Protein AF-A0A2M7E0E4-F1 (afdb_monomer_lite)

Sequence (129 aa):
MVNKPSEIDAATIELGIPPFLLNLNLAVATDLSFLNIGLNKAVYVPRQVTDREGGRKSQYNLCKGETTQAGVYLAESGMMLRFVTRVTGDTKNAKTGDIFMEQYRTRDGRLIFEGTGVLKITDETSMTI

Structure (mmCIF, N/CA/C/O backbone):
data_AF-A0A2M7E0E4-F1
#
_entry.id   AF-A0A2M7E0E4-F1
#
loop_
_atom_site.group_PDB
_atom_site.id
_atom_site.type_symbol
_atom_site.label_atom_id
_atom_site.label_alt_id
_atom_site.label_comp_id
_atom_site.label_asym_id
_atom_site.label_entity_id
_atom_site.label_seq_id
_atom_site.pdbx_PDB_ins_code
_atom_site.Cartn_x
_atom_site.Cartn_y
_atom_site.Cartn_z
_atom_site.occupancy
_atom_site.B_iso_or_equiv
_atom_site.auth_seq_id
_atom_site.auth_comp_id
_atom_site.auth_asym_id
_atom_site.auth_atom_id
_atom_site.pdbx_PDB_model_num
ATOM 1 N N . MET A 1 1 ? 16.917 7.366 -21.866 1.00 69.50 1 MET A N 1
ATOM 2 C CA . MET A 1 1 ? 17.528 6.042 -22.126 1.00 69.50 1 MET A CA 1
ATOM 3 C C . MET A 1 1 ? 18.340 5.692 -20.891 1.00 69.50 1 MET A C 1
ATOM 5 O O . MET A 1 1 ? 19.111 6.540 -20.470 1.00 69.50 1 MET A O 1
ATOM 9 N N . VAL A 1 2 ? 18.093 4.536 -20.270 1.00 83.19 2 VAL A N 1
ATOM 10 C CA . VAL A 1 2 ? 18.803 4.088 -19.057 1.00 83.19 2 VAL A CA 1
ATOM 11 C C . VAL A 1 2 ? 20.125 3.458 -19.485 1.00 83.19 2 VAL A C 1
ATOM 13 O O . VAL A 1 2 ? 20.111 2.457 -20.196 1.00 83.19 2 VAL A O 1
ATOM 16 N N . ASN A 1 3 ? 21.248 4.037 -19.068 1.00 91.88 3 ASN A N 1
ATOM 17 C CA . ASN A 1 3 ? 22.591 3.587 -19.446 1.00 91.88 3 ASN A CA 1
ATOM 18 C C . ASN A 1 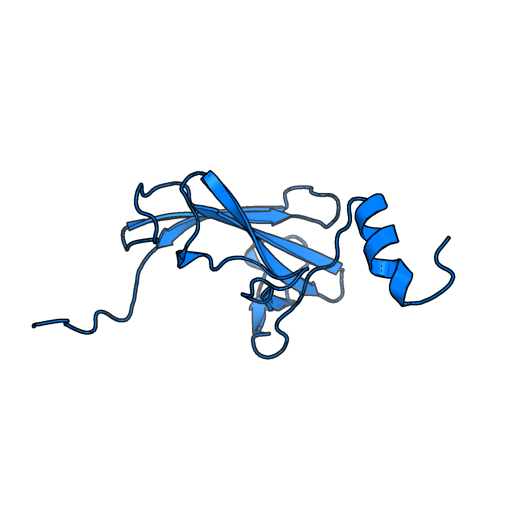3 ? 23.338 2.911 -18.286 1.00 91.88 3 ASN A C 1
ATOM 20 O O . ASN A 1 3 ? 24.338 2.231 -18.508 1.00 91.88 3 ASN A O 1
ATOM 24 N N . LYS A 1 4 ? 22.858 3.071 -17.046 1.00 93.62 4 LYS A N 1
ATOM 25 C CA . LYS A 1 4 ? 23.371 2.379 -15.852 1.00 93.62 4 LYS A CA 1
ATOM 26 C C . LYS A 1 4 ? 22.246 2.069 -14.853 1.00 93.62 4 LYS A C 1
ATOM 28 O O . LYS A 1 4 ? 21.262 2.805 -14.811 1.00 93.62 4 LYS A O 1
ATOM 33 N N . PRO A 1 5 ? 22.387 1.036 -13.997 1.00 89.56 5 PRO A N 1
ATOM 34 C CA . PRO A 1 5 ? 21.330 0.629 -13.063 1.00 89.56 5 PRO A CA 1
ATOM 35 C C . PRO A 1 5 ? 20.822 1.737 -12.130 1.00 89.56 5 PRO A C 1
ATOM 37 O O . PRO A 1 5 ? 19.637 1.779 -11.824 1.00 89.56 5 PRO A O 1
ATOM 40 N N . SER A 1 6 ? 21.685 2.672 -11.721 1.00 89.94 6 SER A N 1
ATOM 41 C CA . SER A 1 6 ? 21.308 3.781 -10.831 1.00 89.94 6 SER A CA 1
ATOM 42 C C . SER A 1 6 ? 20.314 4.777 -11.446 1.00 89.94 6 SER A C 1
ATOM 44 O O . SER A 1 6 ? 19.804 5.634 -10.740 1.00 89.94 6 SER A O 1
ATOM 46 N N . GLU A 1 7 ? 20.087 4.725 -12.760 1.00 93.06 7 GLU A N 1
ATOM 47 C CA . GLU A 1 7 ? 19.163 5.619 -13.476 1.00 93.06 7 GLU A CA 1
ATOM 48 C C . GLU A 1 7 ? 17.749 5.038 -13.600 1.00 93.06 7 GLU A C 1
ATOM 50 O O . GLU A 1 7 ? 16.844 5.735 -14.056 1.00 93.06 7 GLU A O 1
ATOM 55 N N . ILE A 1 8 ? 17.545 3.771 -13.215 1.00 90.31 8 ILE A N 1
ATOM 56 C CA . ILE A 1 8 ? 16.255 3.085 -13.359 1.00 90.31 8 ILE A CA 1
ATOM 57 C C . ILE A 1 8 ? 15.171 3.812 -12.561 1.00 90.31 8 ILE A C 1
ATOM 59 O O . ILE A 1 8 ? 14.115 4.116 -13.112 1.00 90.31 8 ILE A O 1
ATOM 63 N N . ASP A 1 9 ? 15.440 4.148 -11.302 1.00 90.88 9 ASP A N 1
ATOM 64 C CA . ASP A 1 9 ? 14.456 4.789 -10.428 1.00 90.88 9 ASP A CA 1
ATOM 65 C C . ASP A 1 9 ? 14.007 6.139 -11.000 1.00 90.88 9 ASP A C 1
ATOM 67 O O . ASP A 1 9 ? 12.810 6.362 -11.178 1.00 90.88 9 ASP A O 1
ATOM 71 N N . ALA A 1 10 ? 14.954 6.984 -11.420 1.00 90.38 10 ALA A N 1
ATOM 72 C CA . ALA A 1 10 ? 14.655 8.263 -12.063 1.00 90.38 10 ALA A CA 1
ATOM 73 C C . ALA A 1 10 ? 13.815 8.085 -13.341 1.00 90.38 10 ALA A C 1
ATOM 75 O O . ALA A 1 10 ? 12.782 8.735 -13.496 1.00 90.38 10 ALA A O 1
ATOM 76 N N . ALA A 1 11 ? 14.195 7.150 -14.217 1.00 91.75 11 ALA A N 1
ATOM 77 C CA . ALA A 1 11 ? 13.454 6.884 -15.447 1.00 91.75 11 ALA A CA 1
ATOM 78 C C . ALA A 1 11 ? 12.031 6.370 -15.174 1.00 91.75 11 ALA A C 1
ATOM 80 O O . ALA A 1 11 ? 11.084 6.733 -15.867 1.00 91.75 11 ALA A O 1
ATOM 81 N N . THR A 1 12 ? 11.851 5.526 -14.160 1.00 89.38 12 THR A N 1
ATOM 82 C CA . THR A 1 12 ? 10.524 5.007 -13.803 1.00 89.38 12 THR A CA 1
ATOM 83 C C . THR A 1 12 ? 9.635 6.077 -13.163 1.00 89.38 12 THR A C 1
ATOM 85 O O . THR A 1 12 ? 8.439 6.114 -13.450 1.00 89.38 12 THR A O 1
ATOM 88 N N . ILE A 1 13 ? 10.210 7.007 -12.391 1.00 88.88 13 ILE A N 1
ATOM 89 C CA . ILE A 1 13 ? 9.511 8.193 -11.876 1.00 88.88 13 ILE A CA 1
ATOM 90 C C . ILE A 1 13 ? 9.039 9.091 -13.028 1.00 88.88 13 ILE A C 1
ATOM 92 O O . ILE A 1 13 ? 7.870 9.474 -13.043 1.00 88.88 13 ILE A O 1
ATOM 96 N N . GLU A 1 14 ? 9.897 9.380 -14.013 1.00 90.12 14 GLU A N 1
ATOM 97 C CA . GLU A 1 14 ? 9.535 10.171 -15.205 1.00 90.12 14 GLU A CA 1
ATOM 98 C C . GLU A 1 14 ? 8.383 9.539 -16.002 1.00 90.12 14 GLU A C 1
ATOM 100 O O . GLU A 1 14 ? 7.538 10.242 -16.552 1.00 90.12 14 GLU A O 1
ATOM 105 N N . LEU A 1 15 ? 8.312 8.206 -16.020 1.00 87.81 15 LEU A N 1
ATOM 106 C CA . LEU A 1 15 ? 7.234 7.448 -16.658 1.00 87.81 15 LEU A CA 1
ATOM 107 C C . LEU A 1 15 ? 5.956 7.351 -15.805 1.00 87.81 15 LEU A C 1
ATOM 109 O O . LEU A 1 15 ? 4.992 6.715 -16.228 1.00 87.81 15 LEU A O 1
ATOM 113 N N . GLY A 1 16 ? 5.931 7.944 -14.608 1.00 84.62 16 GLY A N 1
ATOM 114 C CA . GLY A 1 16 ? 4.792 7.873 -13.689 1.00 84.62 16 GLY A CA 1
ATOM 115 C C . GLY A 1 16 ? 4.630 6.513 -12.999 1.00 84.62 16 GLY A C 1
ATOM 116 O O . GLY A 1 16 ? 3.549 6.202 -12.500 1.00 84.62 16 GLY A O 1
ATOM 117 N N . ILE A 1 17 ? 5.687 5.696 -12.960 1.00 85.06 17 ILE A N 1
ATOM 118 C CA . ILE A 1 17 ? 5.712 4.355 -12.358 1.00 85.06 17 ILE A CA 1
ATOM 119 C C . ILE A 1 17 ? 6.794 4.317 -11.264 1.00 85.06 17 ILE A C 1
ATOM 121 O O . ILE A 1 17 ? 7.765 3.577 -11.391 1.00 85.06 17 ILE A O 1
ATOM 125 N N . PRO A 1 18 ? 6.682 5.125 -10.196 1.00 87.69 18 PRO A N 1
ATOM 126 C CA . PRO A 1 18 ? 7.743 5.230 -9.202 1.00 87.69 18 PRO A CA 1
ATOM 127 C C . PRO A 1 18 ? 8.037 3.872 -8.536 1.00 87.69 18 PRO A C 1
ATOM 129 O O . PRO A 1 18 ? 7.111 3.080 -8.319 1.00 87.69 18 PRO A O 1
ATOM 132 N N . PRO A 1 19 ? 9.300 3.594 -8.176 1.00 90.50 19 PRO A N 1
ATOM 133 C CA . PRO A 1 19 ? 9.673 2.358 -7.502 1.00 90.50 19 PRO A CA 1
ATOM 134 C C . PRO A 1 19 ? 9.119 2.321 -6.069 1.00 90.50 19 PRO A C 1
ATOM 136 O O . PRO A 1 19 ? 8.931 3.348 -5.410 1.00 90.50 19 PRO A O 1
ATOM 139 N N . PHE A 1 20 ? 8.885 1.111 -5.554 1.00 91.75 20 PHE A N 1
ATOM 140 C CA . PHE A 1 20 ? 8.421 0.890 -4.183 1.00 91.75 20 PHE A CA 1
ATOM 141 C C . PHE A 1 20 ? 9.279 -0.161 -3.475 1.00 91.75 20 PHE A C 1
ATOM 143 O O . PHE A 1 20 ? 9.626 -1.188 -4.055 1.00 91.75 20 PHE A O 1
ATOM 150 N N . LEU A 1 21 ? 9.557 0.059 -2.189 1.00 95.56 21 LEU A N 1
ATOM 151 C CA . LEU A 1 21 ? 10.234 -0.907 -1.329 1.00 95.56 21 LEU A CA 1
ATOM 152 C C . LEU A 1 21 ? 9.231 -1.934 -0.809 1.00 95.56 21 LEU A C 1
ATOM 154 O O . LEU A 1 21 ? 8.291 -1.586 -0.096 1.00 95.56 21 LEU A O 1
ATOM 158 N N . LEU A 1 22 ? 9.446 -3.206 -1.128 1.00 96.88 22 LEU A N 1
ATOM 159 C CA . LEU A 1 22 ? 8.606 -4.316 -0.685 1.00 96.88 22 LEU A CA 1
ATOM 160 C C . LEU A 1 22 ? 9.246 -5.070 0.486 1.00 96.88 22 LEU A C 1
ATOM 162 O O . LEU A 1 22 ? 10.462 -5.238 0.541 1.00 96.88 22 LEU A O 1
ATOM 166 N N . ASN A 1 23 ? 8.420 -5.551 1.415 1.00 97.25 23 ASN A N 1
ATOM 167 C CA . ASN A 1 23 ? 8.844 -6.388 2.531 1.00 97.25 23 ASN A CA 1
ATOM 168 C C . ASN A 1 23 ? 8.535 -7.861 2.236 1.00 97.25 23 ASN A C 1
ATOM 170 O O . ASN A 1 23 ? 7.443 -8.353 2.520 1.00 97.25 23 ASN A O 1
ATOM 174 N N . LEU A 1 24 ? 9.518 -8.561 1.670 1.00 97.00 24 LEU A N 1
ATOM 175 C CA . LEU A 1 24 ? 9.392 -9.971 1.287 1.00 97.00 24 LEU A CA 1
ATOM 176 C C . LEU A 1 24 ? 9.282 -10.922 2.488 1.00 97.00 24 LEU A C 1
ATOM 178 O O . LEU A 1 24 ? 8.686 -11.985 2.359 1.00 97.00 24 LEU A O 1
ATOM 182 N N . ASN A 1 25 ? 9.784 -10.533 3.664 1.00 97.88 25 ASN A N 1
ATOM 183 C CA . ASN A 1 25 ? 9.678 -11.347 4.882 1.00 97.88 25 ASN A CA 1
ATOM 184 C C . ASN A 1 25 ? 8.245 -11.415 5.426 1.00 97.88 25 ASN A C 1
ATOM 186 O O . ASN A 1 25 ? 7.940 -12.268 6.252 1.00 97.88 25 ASN A O 1
ATOM 190 N N . LEU A 1 26 ? 7.375 -10.507 4.980 1.00 96.81 26 LEU A N 1
ATOM 191 C CA . LEU A 1 26 ? 5.955 -10.474 5.326 1.00 96.81 26 LEU A CA 1
ATOM 192 C C . LEU A 1 26 ? 5.068 -10.925 4.159 1.00 96.81 26 LEU A C 1
ATOM 194 O O . LEU A 1 26 ? 3.866 -10.656 4.162 1.00 96.81 26 LEU A O 1
ATOM 198 N N . ALA A 1 27 ? 5.655 -11.560 3.140 1.00 97.50 27 ALA A N 1
ATOM 199 C CA . ALA A 1 27 ? 4.898 -12.093 2.024 1.00 97.50 27 ALA A CA 1
ATOM 200 C C . ALA A 1 27 ? 3.997 -13.245 2.491 1.00 97.50 27 ALA A C 1
ATOM 202 O O . ALA A 1 27 ? 4.431 -14.128 3.231 1.00 97.50 27 ALA A O 1
ATOM 203 N N . VAL A 1 28 ? 2.742 -13.247 2.047 1.00 97.44 28 VAL A N 1
ATOM 204 C CA . VAL A 1 28 ? 1.750 -14.251 2.445 1.00 97.44 28 VAL A CA 1
ATOM 205 C C . VAL A 1 28 ? 0.955 -14.721 1.235 1.00 97.44 28 VAL A C 1
ATOM 207 O O . VAL A 1 28 ? 0.569 -13.923 0.379 1.00 97.44 28 VAL A O 1
ATOM 210 N N . ALA A 1 29 ? 0.706 -16.027 1.150 1.00 96.50 29 ALA A N 1
ATOM 211 C CA . ALA A 1 29 ? -0.210 -16.571 0.155 1.00 96.50 29 ALA A CA 1
ATOM 212 C C . ALA A 1 29 ? -1.625 -16.030 0.412 1.00 96.50 29 ALA A C 1
ATOM 214 O O . ALA A 1 29 ? -2.080 -15.965 1.552 1.00 96.50 29 ALA A O 1
ATOM 215 N N . THR A 1 30 ? -2.321 -15.610 -0.636 1.00 94.56 30 THR A N 1
ATOM 216 C CA . THR A 1 30 ? -3.676 -15.061 -0.553 1.00 94.56 30 THR A CA 1
ATOM 217 C C . THR A 1 30 ? -4.556 -15.695 -1.619 1.00 94.56 30 THR A C 1
ATOM 219 O O . THR A 1 30 ? -4.144 -15.831 -2.773 1.00 94.56 30 THR A O 1
ATOM 222 N N . ASP A 1 31 ? -5.772 -16.066 -1.221 1.00 92.06 31 ASP A N 1
ATOM 223 C CA . ASP A 1 31 ? -6.832 -16.447 -2.145 1.00 92.06 31 ASP A CA 1
ATOM 224 C C . ASP A 1 31 ? -7.629 -15.204 -2.553 1.00 92.06 31 ASP A C 1
ATOM 226 O O . ASP A 1 31 ? -8.175 -14.482 -1.719 1.00 92.06 31 ASP A O 1
ATOM 230 N N . LEU A 1 32 ? -7.657 -14.952 -3.853 1.00 90.69 32 LEU A N 1
ATOM 231 C CA . LEU A 1 32 ? -8.339 -13.835 -4.492 1.00 90.69 32 LEU A CA 1
ATOM 232 C C . LEU A 1 32 ? -9.493 -14.326 -5.384 1.00 90.69 32 LEU A C 1
ATOM 234 O O . LEU A 1 32 ? -10.035 -13.560 -6.180 1.00 90.69 32 LEU A O 1
ATOM 238 N N . SER A 1 33 ? -9.910 -15.589 -5.224 1.00 90.06 33 SER A N 1
ATOM 239 C CA . SER A 1 33 ? -11.053 -16.190 -5.923 1.00 90.06 33 SER A CA 1
ATOM 240 C C . SER A 1 33 ? -12.341 -15.367 -5.804 1.00 90.06 33 SER A C 1
ATOM 242 O O . SER A 1 33 ? -13.128 -15.321 -6.750 1.00 90.06 33 SER A O 1
ATOM 244 N N . PHE A 1 34 ? -12.519 -14.638 -4.697 1.00 89.75 34 PHE A N 1
ATOM 245 C CA . PHE A 1 34 ? -13.663 -13.749 -4.478 1.00 89.75 34 PHE A CA 1
ATOM 246 C C . PHE A 1 34 ? -13.786 -12.619 -5.513 1.00 89.75 34 PHE A C 1
ATOM 248 O O . PHE A 1 34 ? -14.874 -12.078 -5.692 1.00 89.75 34 PHE A O 1
ATOM 255 N N . LEU A 1 35 ? -12.697 -12.261 -6.202 1.00 87.69 35 LEU A N 1
ATOM 256 C CA . LEU A 1 35 ? -12.718 -11.243 -7.252 1.00 87.69 35 LEU A CA 1
ATOM 257 C C . LEU A 1 35 ? -13.334 -11.761 -8.558 1.00 87.69 35 LEU A C 1
ATOM 259 O O . LEU A 1 35 ? -13.770 -10.959 -9.374 1.00 87.69 35 LEU A O 1
ATOM 263 N N . ASN A 1 36 ? -13.368 -13.081 -8.776 1.00 84.81 36 ASN A N 1
ATOM 264 C CA . ASN A 1 36 ? -13.873 -13.712 -10.003 1.00 84.81 36 ASN A CA 1
ATOM 265 C C . ASN A 1 36 ? -13.249 -13.157 -11.311 1.00 84.81 36 ASN A C 1
ATOM 267 O O . ASN A 1 36 ? -13.911 -13.051 -12.341 1.00 84.81 36 ASN A O 1
ATOM 271 N N . ILE A 1 37 ? -11.959 -12.797 -11.273 1.00 79.94 37 ILE A N 1
ATOM 272 C CA . ILE A 1 37 ? -11.201 -12.222 -12.408 1.00 79.94 37 ILE A CA 1
ATOM 273 C C . ILE A 1 37 ? -10.067 -13.131 -12.918 1.00 79.94 37 ILE A C 1
ATOM 275 O O . ILE A 1 37 ? -9.158 -12.672 -13.605 1.00 79.94 37 ILE A O 1
ATOM 279 N N . GLY A 1 38 ? -10.065 -14.414 -12.544 1.00 74.31 38 GLY A N 1
ATOM 280 C CA . GLY A 1 38 ? -9.024 -15.373 -12.949 1.00 74.31 38 GLY A CA 1
ATOM 281 C C . GLY A 1 38 ? -7.684 -15.233 -12.209 1.00 74.31 38 GLY A C 1
ATOM 282 O O . GLY A 1 38 ? -6.728 -15.939 -12.521 1.00 74.31 38 GLY A O 1
ATOM 283 N N . LEU A 1 39 ? -7.609 -14.358 -11.204 1.00 75.88 39 LEU A N 1
ATOM 284 C CA . LEU A 1 39 ? -6.486 -14.221 -10.275 1.00 75.88 39 LEU A CA 1
ATOM 285 C C . LEU A 1 39 ? -6.841 -14.933 -8.969 1.00 75.88 39 LEU A C 1
ATOM 287 O O . LEU A 1 39 ? -7.169 -14.275 -7.998 1.00 75.88 39 LEU A O 1
ATOM 291 N N . ASN A 1 40 ? -6.841 -16.267 -8.945 1.00 84.62 40 ASN A N 1
ATOM 292 C CA . ASN A 1 40 ? -7.306 -17.002 -7.759 1.00 84.62 40 ASN A CA 1
ATOM 293 C C . ASN A 1 40 ? -6.209 -17.142 -6.698 1.00 84.62 40 ASN A C 1
ATOM 295 O O . ASN A 1 40 ? -6.449 -16.926 -5.520 1.00 84.62 40 ASN A O 1
ATOM 299 N N . LYS A 1 41 ? -4.985 -17.488 -7.105 1.00 91.31 41 LYS A N 1
ATOM 300 C CA . LYS A 1 41 ? -3.855 -17.676 -6.190 1.00 91.31 41 LYS A CA 1
ATOM 301 C C . LYS A 1 41 ? -2.855 -16.553 -6.389 1.00 91.31 41 LYS A C 1
ATOM 303 O O . LYS A 1 41 ? -2.321 -16.398 -7.486 1.00 91.31 41 LYS A O 1
ATOM 308 N N . ALA A 1 42 ? -2.597 -15.797 -5.332 1.00 94.44 42 ALA A N 1
ATOM 309 C CA . ALA A 1 42 ? -1.623 -14.721 -5.343 1.00 94.44 42 ALA A CA 1
ATOM 310 C C . ALA A 1 42 ? -0.725 -14.770 -4.105 1.00 94.44 42 ALA A C 1
ATOM 312 O O . ALA A 1 42 ? -1.021 -15.428 -3.109 1.00 94.44 42 ALA A O 1
ATOM 313 N N . VAL A 1 43 ? 0.372 -14.031 -4.164 1.00 96.81 43 VAL A N 1
ATOM 314 C CA . VAL A 1 43 ? 1.207 -13.692 -3.018 1.00 96.81 43 VAL A CA 1
ATOM 315 C C . VAL A 1 43 ? 1.027 -12.208 -2.751 1.00 96.81 43 VAL A C 1
ATOM 317 O O . VAL A 1 43 ? 1.337 -11.375 -3.604 1.00 96.81 43 VAL A O 1
ATOM 320 N N . TYR A 1 44 ? 0.518 -11.868 -1.572 1.00 97.44 44 TYR A N 1
ATOM 321 C CA . TYR A 1 44 ? 0.532 -10.497 -1.093 1.00 97.44 44 TYR A CA 1
ATOM 322 C C . TYR A 1 44 ? 1.911 -10.167 -0.536 1.00 97.44 44 TYR A C 1
ATOM 324 O O . TYR A 1 44 ? 2.415 -10.876 0.332 1.00 97.44 44 TYR A O 1
ATOM 332 N N . VAL A 1 45 ? 2.502 -9.072 -1.003 1.00 98.19 45 VAL A N 1
ATOM 333 C CA . VAL A 1 45 ? 3.764 -8.533 -0.500 1.00 98.19 45 VAL A CA 1
ATOM 334 C C . VAL A 1 45 ? 3.524 -7.105 -0.005 1.00 98.19 45 VAL A C 1
ATOM 336 O O . VAL A 1 45 ? 3.251 -6.209 -0.813 1.00 98.19 45 VAL A O 1
ATOM 339 N N . PRO A 1 46 ? 3.618 -6.845 1.309 1.00 97.94 46 PRO A N 1
ATOM 340 C CA . PRO A 1 46 ? 3.447 -5.501 1.845 1.00 97.94 46 PRO A CA 1
ATOM 341 C C . PRO A 1 46 ? 4.527 -4.543 1.340 1.00 97.94 46 PRO A C 1
ATOM 343 O O . PRO A 1 46 ? 5.700 -4.899 1.248 1.00 97.94 46 PRO A O 1
ATOM 346 N N . ARG A 1 47 ? 4.162 -3.279 1.114 1.00 97.44 47 ARG A N 1
ATOM 347 C CA . ARG A 1 47 ? 5.146 -2.200 0.986 1.00 97.44 47 ARG A CA 1
ATOM 348 C C . ARG A 1 47 ? 5.758 -1.919 2.359 1.00 97.44 47 ARG A C 1
ATOM 350 O O . ARG A 1 47 ? 5.035 -1.867 3.362 1.00 97.44 47 ARG A O 1
ATOM 357 N N . GLN A 1 48 ? 7.074 -1.747 2.395 1.00 97.88 48 GLN A N 1
ATOM 358 C CA . GLN A 1 48 ? 7.870 -1.524 3.595 1.00 97.88 48 GLN A CA 1
ATOM 359 C C . GLN A 1 48 ? 7.420 -0.251 4.318 1.00 97.88 48 GLN A C 1
ATOM 361 O O . GLN A 1 48 ? 7.360 0.825 3.724 1.00 97.88 48 GLN A O 1
ATOM 366 N N . VAL A 1 49 ? 7.157 -0.365 5.623 1.00 97.31 49 VAL A N 1
ATOM 367 C CA . VAL A 1 49 ? 6.957 0.805 6.485 1.00 97.31 49 VAL A CA 1
ATOM 368 C C . VAL A 1 49 ? 8.324 1.369 6.845 1.00 97.31 49 VAL A C 1
ATOM 370 O O . VAL A 1 49 ? 9.114 0.702 7.514 1.00 97.31 49 VAL A O 1
ATOM 373 N N . THR A 1 50 ? 8.631 2.555 6.334 1.00 96.12 50 THR A N 1
ATOM 374 C CA . THR A 1 50 ? 9.902 3.257 6.540 1.00 96.12 50 THR A CA 1
ATOM 375 C C . THR A 1 50 ? 9.810 4.660 5.946 1.00 96.12 50 THR A C 1
ATOM 377 O O . THR A 1 50 ? 9.037 4.877 5.013 1.00 96.12 50 THR A O 1
ATOM 380 N N . ASP A 1 51 ? 10.643 5.571 6.444 1.00 92.69 51 ASP A N 1
ATOM 381 C CA . ASP A 1 51 ? 10.817 6.918 5.889 1.00 92.69 51 ASP A CA 1
ATOM 382 C C . ASP A 1 51 ? 11.843 6.961 4.738 1.00 92.69 51 ASP A C 1
ATOM 384 O O . ASP A 1 51 ? 12.105 8.020 4.174 1.00 92.69 51 ASP A O 1
ATOM 388 N N . ARG A 1 52 ? 12.446 5.816 4.373 1.00 92.44 52 ARG A N 1
ATOM 389 C CA . ARG A 1 52 ? 13.307 5.711 3.183 1.00 92.44 52 ARG A CA 1
ATOM 390 C C . ARG A 1 52 ? 12.496 5.896 1.900 1.00 92.44 52 ARG A C 1
ATOM 392 O O . ARG A 1 52 ? 11.320 5.534 1.840 1.00 92.44 52 ARG A O 1
ATOM 399 N N . GLU A 1 53 ? 13.160 6.385 0.856 1.00 88.88 53 GLU A N 1
ATOM 400 C CA . GLU A 1 53 ? 12.585 6.502 -0.485 1.00 88.88 53 GLU A CA 1
ATOM 401 C C . GLU A 1 53 ? 12.005 5.162 -0.969 1.00 88.88 53 GLU A C 1
ATOM 403 O O . GLU A 1 53 ? 12.541 4.092 -0.683 1.00 88.88 53 GLU A O 1
ATOM 408 N N . GLY A 1 54 ? 10.840 5.209 -1.620 1.00 90.06 54 GLY A N 1
ATOM 409 C CA . GLY A 1 54 ? 10.079 4.017 -2.004 1.00 90.06 54 GLY A CA 1
ATOM 410 C C . GLY A 1 54 ? 9.353 3.314 -0.843 1.00 90.06 54 GLY A C 1
ATOM 411 O O . GLY A 1 54 ? 8.497 2.464 -1.092 1.00 90.06 54 GLY A O 1
ATOM 412 N N . GLY A 1 55 ? 9.599 3.677 0.418 1.00 94.88 55 GLY A N 1
ATOM 413 C CA . GLY A 1 55 ? 8.849 3.215 1.592 1.00 94.88 55 GLY A CA 1
ATOM 414 C C . GLY A 1 55 ? 7.462 3.842 1.724 1.00 94.88 55 GLY A C 1
ATOM 415 O O . GLY A 1 55 ? 7.050 4.647 0.890 1.00 94.88 55 GLY A O 1
ATOM 416 N N . ARG A 1 56 ? 6.711 3.463 2.762 1.00 95.06 56 ARG A N 1
ATOM 417 C CA . ARG A 1 56 ? 5.415 4.075 3.093 1.00 95.06 56 ARG A CA 1
ATOM 418 C C . ARG A 1 56 ? 5.258 4.383 4.576 1.00 95.06 56 ARG A C 1
ATOM 420 O O . ARG A 1 56 ? 5.857 3.743 5.439 1.00 95.06 56 ARG A O 1
ATOM 427 N N . LYS A 1 57 ? 4.308 5.270 4.863 1.00 93.44 57 LYS A N 1
ATOM 428 C CA . LYS A 1 57 ? 3.769 5.506 6.202 1.00 93.44 57 LYS A CA 1
ATOM 429 C C . LYS A 1 57 ? 3.008 4.275 6.720 1.00 93.44 57 LYS A C 1
ATOM 431 O O . LYS A 1 57 ? 2.432 3.488 5.956 1.00 93.44 57 LYS A O 1
ATOM 436 N N . SER A 1 58 ? 2.986 4.103 8.041 1.00 94.50 58 SER A N 1
ATOM 437 C CA . SER A 1 58 ? 2.112 3.118 8.687 1.00 94.50 58 SER A CA 1
ATOM 438 C C . SER A 1 58 ? 0.638 3.472 8.461 1.00 94.50 58 SER A C 1
ATOM 440 O O . SER A 1 58 ? 0.269 4.639 8.581 1.00 94.50 58 SER A O 1
ATOM 442 N N . GLN A 1 59 ? -0.210 2.468 8.205 1.00 93.81 59 GLN A N 1
ATOM 443 C CA . GLN A 1 59 ? -1.664 2.661 8.079 1.00 93.81 59 GLN A CA 1
ATOM 444 C C . GLN A 1 59 ? -2.274 3.221 9.374 1.00 93.81 59 GLN A C 1
ATOM 446 O O . GLN A 1 59 ? -3.185 4.040 9.321 1.00 93.81 59 GLN A O 1
ATOM 451 N N . TYR A 1 60 ? -1.699 2.857 10.528 1.00 92.62 60 TYR A N 1
ATOM 452 C CA . TYR A 1 60 ? -2.076 3.381 11.844 1.00 92.62 60 TYR A CA 1
ATOM 453 C C . TYR A 1 60 ? -1.890 4.900 11.966 1.00 92.62 60 TYR A C 1
ATOM 455 O O . TYR A 1 60 ? -2.571 5.532 12.760 1.00 92.62 60 TYR A O 1
ATOM 463 N N . ASN A 1 61 ? -1.003 5.501 11.171 1.00 95.12 61 ASN A N 1
ATOM 464 C CA . ASN A 1 61 ? -0.695 6.929 11.249 1.00 95.12 61 ASN A CA 1
ATOM 465 C C . ASN A 1 61 ? -1.358 7.742 10.126 1.00 95.12 61 ASN A C 1
ATOM 467 O O . ASN A 1 61 ? -1.051 8.927 9.988 1.00 95.12 61 ASN A O 1
ATOM 471 N N . LEU A 1 62 ? -2.192 7.128 9.278 1.00 94.62 62 LEU A N 1
ATOM 472 C CA . LEU A 1 62 ? -2.857 7.846 8.188 1.00 94.62 62 LEU A CA 1
ATOM 473 C C . LEU A 1 62 ? -3.806 8.905 8.747 1.00 94.62 62 LEU A C 1
ATOM 475 O O . LEU A 1 62 ? -4.592 8.630 9.654 1.00 94.62 62 LEU A O 1
ATOM 479 N N . CYS A 1 63 ? -3.756 10.107 8.185 1.00 95.00 63 CYS A N 1
ATOM 480 C CA . CYS A 1 63 ? -4.756 11.137 8.423 1.00 95.00 63 CYS A CA 1
ATOM 481 C C . CYS A 1 63 ? -6.066 10.777 7.705 1.00 95.00 63 CYS A C 1
ATOM 483 O O . CYS A 1 63 ? -6.071 10.023 6.731 1.00 95.00 63 CYS A O 1
ATOM 485 N N . LYS A 1 64 ? -7.189 11.345 8.150 1.00 96.19 64 LYS A N 1
ATOM 486 C CA . LYS A 1 64 ? -8.462 11.253 7.423 1.00 96.19 64 LYS A CA 1
ATOM 487 C C . LYS A 1 64 ? -8.301 11.752 5.983 1.00 96.19 64 LYS A C 1
ATOM 489 O O . LYS A 1 64 ? -7.749 12.825 5.759 1.00 96.19 64 LYS A O 1
ATOM 494 N N . GLY A 1 65 ? -8.781 10.968 5.024 1.00 96.00 65 GLY A N 1
ATOM 495 C CA . GLY A 1 65 ? -8.640 11.209 3.587 1.00 96.00 65 GLY A CA 1
ATOM 496 C C . GLY A 1 65 ? -7.274 10.825 3.005 1.00 96.00 65 GLY A C 1
ATOM 497 O O . GLY A 1 65 ? -7.131 10.770 1.784 1.00 96.00 65 GLY A O 1
ATOM 498 N N . GLU A 1 66 ? -6.272 10.517 3.834 1.00 96.25 66 GLU A N 1
ATOM 499 C CA . GLU A 1 66 ? -4.950 10.107 3.359 1.00 96.25 66 GLU A CA 1
ATOM 500 C C . GLU A 1 66 ? -5.011 8.682 2.797 1.00 96.25 66 GLU A C 1
ATOM 502 O O . GLU A 1 66 ? -5.550 7.766 3.427 1.00 96.25 66 GLU A O 1
ATOM 507 N N . THR A 1 67 ? -4.432 8.499 1.610 1.00 96.31 67 THR A N 1
ATOM 508 C CA . THR A 1 67 ? -4.333 7.207 0.923 1.00 96.31 67 THR A CA 1
ATOM 509 C C . THR A 1 67 ? -2.877 6.777 0.834 1.00 96.31 67 THR A C 1
ATOM 511 O O . THR A 1 67 ? -2.006 7.576 0.498 1.00 96.31 67 THR A O 1
ATOM 514 N N . THR A 1 68 ? -2.603 5.497 1.077 1.00 96.00 68 THR A N 1
ATOM 515 C CA . THR A 1 68 ? -1.276 4.910 0.880 1.00 96.00 68 THR A CA 1
ATOM 516 C C . THR A 1 68 ? -1.348 3.638 0.046 1.00 96.00 68 THR A C 1
ATOM 518 O O . THR A 1 68 ? -2.292 2.855 0.161 1.00 96.00 68 THR A O 1
ATOM 521 N N . GLN A 1 69 ? -0.330 3.406 -0.782 1.00 96.00 69 GLN A N 1
ATOM 522 C CA . GLN A 1 69 ? -0.136 2.132 -1.471 1.00 96.00 69 GLN A CA 1
ATOM 523 C C . GLN A 1 69 ? 0.429 1.140 -0.448 1.00 96.00 69 GLN A C 1
ATOM 525 O O . GLN A 1 69 ? 1.564 1.282 -0.008 1.00 96.00 69 GLN A O 1
ATOM 530 N N . ALA A 1 70 ? -0.387 0.192 0.004 1.00 97.38 70 ALA A N 1
ATOM 531 C CA . ALA A 1 70 ? -0.088 -0.663 1.148 1.00 97.38 70 ALA A CA 1
ATOM 532 C C . ALA A 1 70 ? 0.770 -1.889 0.800 1.00 97.38 70 ALA A C 1
ATOM 534 O O . ALA A 1 70 ? 1.493 -2.386 1.667 1.00 97.38 70 ALA A O 1
ATOM 535 N N . GLY A 1 71 ? 0.690 -2.372 -0.439 1.00 97.38 71 GLY A N 1
ATOM 536 C CA . GLY A 1 71 ? 1.393 -3.565 -0.905 1.00 97.38 71 GLY A CA 1
ATOM 537 C C . GLY A 1 71 ? 0.872 -4.053 -2.250 1.00 97.38 71 GLY A C 1
ATOM 538 O O . GLY A 1 71 ? 0.003 -3.428 -2.854 1.00 97.38 71 GLY A O 1
ATOM 539 N N . VAL A 1 72 ? 1.413 -5.156 -2.743 1.00 96.62 72 VAL A N 1
ATOM 540 C CA . VAL A 1 72 ? 1.090 -5.691 -4.070 1.00 96.62 72 VAL A CA 1
ATOM 541 C C . VAL A 1 72 ? 0.631 -7.135 -3.969 1.00 96.62 72 VAL A C 1
ATOM 543 O O . VAL A 1 72 ? 1.150 -7.888 -3.153 1.00 96.62 72 VAL A O 1
ATOM 546 N N . TYR A 1 73 ? -0.324 -7.522 -4.804 1.00 95.81 73 TYR A N 1
ATOM 547 C CA . TYR A 1 73 ? -0.634 -8.921 -5.064 1.00 95.81 73 TYR A CA 1
ATOM 548 C C . TYR A 1 73 ? 0.092 -9.341 -6.335 1.00 95.81 73 TYR A C 1
ATOM 550 O O . TYR A 1 73 ? -0.042 -8.680 -7.366 1.00 95.81 73 TYR A O 1
ATOM 558 N N . LEU A 1 74 ? 0.859 -10.422 -6.250 1.00 93.56 74 LEU A N 1
ATOM 559 C CA . LEU A 1 74 ? 1.589 -11.022 -7.359 1.00 93.56 74 LEU A CA 1
ATOM 560 C C . LEU A 1 74 ? 0.982 -12.385 -7.675 1.00 93.56 74 LEU A C 1
ATOM 562 O O . LEU A 1 74 ? 0.825 -13.211 -6.780 1.00 93.56 74 LEU A O 1
ATOM 566 N N . ALA A 1 75 ? 0.667 -12.631 -8.935 1.00 89.31 75 ALA A N 1
ATOM 567 C CA . ALA A 1 75 ? 0.187 -13.913 -9.428 1.00 89.31 75 ALA A CA 1
ATOM 568 C C . ALA A 1 75 ? 0.821 -14.205 -10.792 1.00 89.31 75 ALA A C 1
ATOM 570 O O . ALA A 1 75 ? 1.388 -13.315 -11.424 1.00 89.31 75 ALA A O 1
ATOM 571 N N . GLU A 1 76 ? 0.693 -15.439 -11.275 1.00 84.62 76 GLU A N 1
ATOM 572 C CA . GLU A 1 76 ? 1.238 -15.830 -12.584 1.00 84.62 76 GLU A CA 1
ATOM 573 C C . GLU A 1 76 ? 0.692 -14.967 -13.732 1.00 84.62 76 GLU A C 1
ATOM 575 O O . GLU A 1 76 ? 1.422 -14.621 -14.656 1.00 84.62 76 GLU A O 1
ATOM 580 N N . SER A 1 77 ? -0.580 -14.568 -13.652 1.00 81.31 77 SER A N 1
ATOM 581 C CA . SER A 1 77 ? -1.251 -13.760 -14.674 1.00 81.31 77 SER A CA 1
ATOM 582 C C . SER A 1 77 ? -1.000 -12.253 -14.554 1.00 81.31 77 SER A C 1
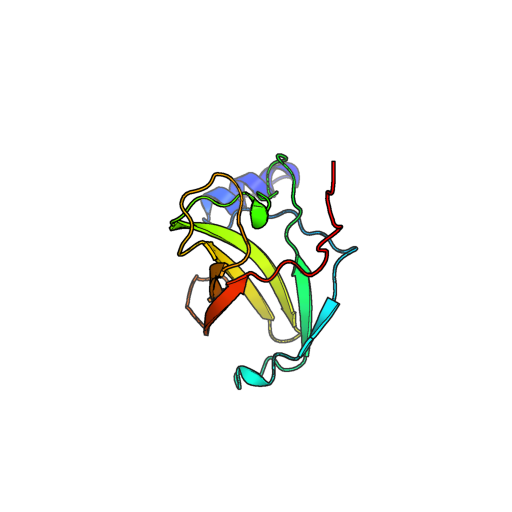ATOM 584 O O . SER A 1 77 ? -1.421 -11.499 -15.432 1.00 81.31 77 SER A O 1
ATOM 586 N N . GLY A 1 78 ? -0.308 -11.785 -13.509 1.00 86.25 78 GLY A N 1
ATOM 587 C CA . GLY A 1 78 ? 0.062 -10.379 -13.376 1.00 86.25 78 GLY A CA 1
ATOM 588 C C . GLY A 1 78 ? 0.118 -9.872 -11.940 1.00 86.25 78 GLY A C 1
ATOM 589 O O . GLY A 1 78 ? 0.309 -10.622 -10.986 1.00 86.25 78 GLY A O 1
ATOM 590 N N . MET A 1 79 ? -0.035 -8.555 -11.788 1.00 90.31 79 MET A N 1
ATOM 591 C CA . MET A 1 79 ? 0.027 -7.903 -10.482 1.00 90.31 79 MET A CA 1
ATOM 592 C C . MET A 1 79 ? -1.084 -6.880 -10.269 1.00 90.31 79 MET A C 1
ATOM 594 O O . MET A 1 79 ? -1.514 -6.200 -11.204 1.00 90.31 79 MET A O 1
ATOM 598 N N . MET A 1 80 ? -1.476 -6.724 -9.007 1.00 93.44 80 MET A N 1
ATOM 599 C CA . MET A 1 80 ? -2.412 -5.704 -8.544 1.00 93.44 80 MET A CA 1
ATOM 600 C C . MET A 1 80 ? -1.803 -4.906 -7.398 1.00 93.44 80 MET A C 1
ATOM 602 O O . MET A 1 80 ? -1.063 -5.428 -6.566 1.00 93.44 80 MET A O 1
ATOM 606 N N . LEU A 1 81 ? -2.132 -3.625 -7.345 1.00 95.56 81 LEU A N 1
ATOM 607 C CA . LEU A 1 81 ? -1.708 -2.698 -6.313 1.00 95.56 81 LEU A CA 1
ATOM 608 C C . LEU A 1 81 ? -2.831 -2.553 -5.285 1.00 95.56 81 LEU A C 1
ATOM 610 O O . LEU A 1 81 ? -3.965 -2.246 -5.647 1.00 95.56 81 LEU A O 1
ATOM 614 N N . ARG A 1 82 ? -2.505 -2.736 -4.006 1.00 97.06 82 ARG A N 1
ATOM 615 C CA . ARG A 1 82 ? -3.411 -2.515 -2.879 1.00 97.06 82 ARG A CA 1
ATOM 616 C C . ARG A 1 82 ? -3.228 -1.106 -2.335 1.00 97.06 82 ARG A C 1
ATOM 618 O O . ARG A 1 82 ? -2.124 -0.739 -1.931 1.00 97.06 82 ARG A O 1
ATOM 625 N N . PHE A 1 83 ? -4.309 -0.346 -2.267 1.00 97.88 83 PHE A N 1
ATOM 626 C CA . PHE A 1 83 ? -4.369 0.979 -1.664 1.00 97.88 83 PHE A CA 1
ATOM 627 C C . PHE A 1 83 ? -5.288 0.958 -0.451 1.00 97.88 83 PHE A C 1
ATOM 629 O O . PHE A 1 83 ? -6.278 0.231 -0.428 1.00 97.88 83 PHE A O 1
ATOM 636 N N . VAL A 1 84 ? -4.939 1.750 0.557 1.00 98.06 84 VAL 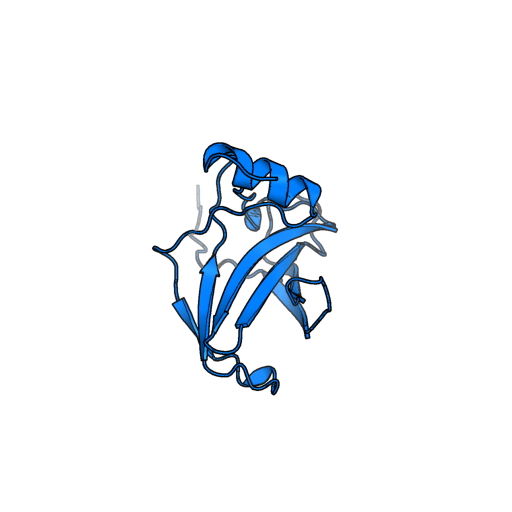A N 1
ATOM 637 C CA . VAL A 1 84 ? -5.722 1.906 1.782 1.00 98.06 84 VAL A CA 1
ATOM 638 C C . VAL A 1 84 ? -5.901 3.389 2.064 1.00 98.06 84 VAL A C 1
ATOM 640 O O . VAL A 1 84 ? -4.916 4.128 2.102 1.00 98.06 84 VAL A O 1
ATOM 643 N N . THR A 1 85 ? -7.143 3.795 2.301 1.00 98.12 85 THR A N 1
ATOM 644 C CA . THR A 1 85 ? -7.540 5.159 2.653 1.00 98.12 85 THR A CA 1
ATOM 645 C C . THR A 1 85 ? -8.211 5.150 4.017 1.00 98.12 85 THR A C 1
ATOM 647 O O . THR A 1 85 ? -9.115 4.350 4.252 1.00 98.12 85 THR A O 1
ATOM 650 N N . ARG A 1 86 ? -7.818 6.050 4.921 1.00 97.44 86 ARG A N 1
ATOM 651 C CA . ARG A 1 86 ? -8.566 6.262 6.168 1.00 97.44 86 ARG A CA 1
ATOM 652 C C . ARG A 1 86 ? -9.748 7.189 5.892 1.00 97.44 86 ARG A C 1
ATOM 654 O O . ARG A 1 86 ? -9.548 8.346 5.537 1.00 97.44 86 ARG A O 1
ATOM 661 N N . VAL A 1 87 ? -10.972 6.696 6.038 1.00 98.00 87 VAL A N 1
ATOM 662 C CA . VAL A 1 87 ? -12.202 7.432 5.695 1.00 98.00 87 VAL A CA 1
ATOM 663 C C . VAL A 1 87 ? -12.700 8.268 6.875 1.00 98.00 87 VAL A C 1
ATOM 665 O O . VAL A 1 87 ? -13.145 9.401 6.688 1.00 98.00 87 VAL A O 1
ATOM 668 N N . THR A 1 88 ? -12.601 7.739 8.098 1.00 96.88 88 THR A N 1
ATOM 669 C CA . THR A 1 88 ? -13.052 8.416 9.327 1.00 96.88 88 THR A CA 1
ATOM 670 C C . THR A 1 88 ? -11.966 8.463 10.407 1.00 96.88 88 THR A C 1
ATOM 672 O O . THR A 1 88 ? -10.909 7.841 10.282 1.00 96.88 88 THR A O 1
ATOM 675 N N . GLY A 1 89 ? -12.236 9.231 11.465 1.00 90.94 89 GLY A N 1
ATOM 676 C CA . GLY A 1 89 ? -11.338 9.434 12.598 1.00 90.94 89 GLY A CA 1
ATOM 677 C C . GLY A 1 89 ? -10.521 10.715 12.458 1.00 90.94 89 GLY A C 1
ATOM 678 O O . GLY A 1 89 ? -9.825 10.917 11.468 1.00 90.94 89 GLY A O 1
ATOM 679 N N . ASP A 1 90 ? -10.597 11.583 13.465 1.00 89.94 90 ASP A N 1
ATOM 680 C CA . ASP A 1 90 ? -9.975 12.916 13.426 1.00 89.94 90 ASP A CA 1
ATOM 681 C C . ASP A 1 90 ? -8.664 12.984 14.236 1.00 89.94 90 ASP A C 1
ATOM 683 O O . ASP A 1 90 ? -8.048 14.038 14.378 1.00 89.94 90 ASP A O 1
ATOM 687 N N . THR A 1 91 ? -8.207 11.853 14.784 1.00 90.50 91 THR A N 1
ATOM 688 C CA . THR A 1 91 ? -6.966 11.781 15.563 1.00 90.50 91 THR A CA 1
ATOM 689 C C . THR A 1 91 ? -5.753 11.456 14.704 1.00 90.50 91 THR A C 1
ATOM 691 O O . THR A 1 91 ? -5.862 10.768 13.693 1.00 90.50 91 THR A O 1
ATOM 694 N N . LYS A 1 92 ? -4.562 11.873 15.156 1.00 88.44 92 LYS A N 1
ATOM 695 C CA . LYS A 1 92 ? -3.280 11.574 14.487 1.00 88.44 92 LYS A CA 1
ATOM 696 C C . LYS A 1 92 ? -3.090 10.080 14.199 1.00 88.44 92 LYS A C 1
ATOM 698 O O . LYS A 1 92 ? -2.617 9.717 13.130 1.00 88.44 92 LYS A O 1
ATOM 703 N N . ASN A 1 93 ? -3.480 9.240 15.153 1.00 92.62 93 ASN A N 1
ATOM 704 C CA . ASN A 1 93 ? -3.430 7.792 15.023 1.00 92.62 93 ASN A CA 1
ATOM 705 C C . ASN A 1 93 ? -4.835 7.232 14.783 1.00 92.62 93 ASN A C 1
ATOM 707 O O . ASN A 1 93 ? -5.819 7.823 15.241 1.00 92.62 93 ASN A O 1
ATOM 711 N N . ALA A 1 94 ? -4.912 6.096 14.102 1.00 92.50 94 ALA A N 1
ATOM 712 C CA . ALA A 1 94 ? -6.132 5.331 13.913 1.00 92.50 94 ALA A CA 1
ATOM 713 C C . ALA A 1 94 ? -6.606 4.719 15.237 1.00 92.50 94 ALA A C 1
ATOM 715 O O . ALA A 1 94 ? -5.796 4.365 16.094 1.00 92.50 94 ALA A O 1
ATOM 716 N N . LYS A 1 95 ? -7.919 4.600 15.414 1.00 93.31 95 LYS A N 1
ATOM 717 C CA . LYS A 1 95 ? -8.552 4.028 16.607 1.00 93.31 95 LYS A CA 1
ATOM 718 C C . LYS A 1 95 ? -9.586 2.982 16.216 1.00 93.31 95 LYS A C 1
ATOM 720 O O . LYS A 1 95 ? -10.122 3.009 15.110 1.00 93.31 95 LYS A O 1
ATOM 725 N N . THR A 1 96 ? -9.883 2.067 17.138 1.00 93.12 96 THR A N 1
ATOM 726 C CA . THR A 1 96 ? -11.009 1.139 16.978 1.00 93.12 96 THR A CA 1
ATOM 727 C C . THR A 1 96 ? -12.279 1.917 16.626 1.00 93.12 96 THR A C 1
ATOM 729 O O . THR A 1 96 ? -12.581 2.925 17.262 1.00 93.12 96 THR A O 1
ATOM 732 N N . GLY A 1 97 ? -13.003 1.455 15.607 1.00 94.19 97 GLY A N 1
ATOM 733 C CA . GLY A 1 97 ? -14.189 2.131 15.073 1.00 94.19 97 GLY A CA 1
ATOM 734 C C . GLY A 1 97 ? -13.925 3.029 13.860 1.00 94.19 97 GLY A C 1
ATOM 735 O O . GLY A 1 97 ? -14.868 3.339 13.134 1.00 94.19 97 GLY A O 1
ATOM 736 N N . ASP A 1 98 ? -12.670 3.401 13.584 1.00 96.44 98 ASP A N 1
ATOM 737 C CA . ASP A 1 98 ? -12.337 4.123 12.355 1.00 96.44 98 ASP A CA 1
ATOM 738 C C . ASP A 1 98 ? -12.608 3.257 11.120 1.00 96.44 98 ASP A C 1
ATOM 740 O O . ASP A 1 98 ? -12.346 2.054 11.107 1.00 96.44 98 ASP A O 1
ATOM 744 N N . ILE A 1 99 ? -13.098 3.884 10.055 1.00 97.81 99 ILE A N 1
ATOM 745 C CA . ILE A 1 99 ? -13.410 3.236 8.786 1.00 97.81 99 ILE A CA 1
ATOM 746 C C . ILE A 1 99 ? -12.230 3.418 7.843 1.00 97.81 99 ILE A C 1
ATOM 748 O O . ILE A 1 99 ? -11.741 4.532 7.631 1.00 97.81 99 ILE A O 1
ATOM 752 N N . PHE A 1 100 ? -11.821 2.318 7.229 1.00 98.00 100 PHE A N 1
ATOM 753 C CA . PHE A 1 100 ? -10.846 2.286 6.155 1.00 98.00 100 PHE A CA 1
ATOM 754 C C . PHE A 1 100 ? -11.505 1.793 4.875 1.00 98.00 100 PHE A C 1
ATOM 756 O O . PHE A 1 100 ? -12.343 0.895 4.898 1.00 98.00 100 PHE A O 1
ATOM 763 N N . MET A 1 101 ? -11.103 2.387 3.760 1.00 98.44 101 MET A N 1
ATOM 764 C CA . MET A 1 101 ? -11.418 1.915 2.423 1.00 98.44 101 MET A CA 1
ATOM 765 C C . MET A 1 101 ? -10.184 1.235 1.851 1.00 98.44 101 MET A C 1
ATOM 767 O O . MET A 1 101 ? -9.064 1.732 1.975 1.00 98.44 101 MET A O 1
ATOM 771 N N . GLU A 1 102 ? -10.400 0.100 1.217 1.00 97.50 102 GLU A N 1
ATOM 772 C CA . GLU A 1 102 ? -9.405 -0.650 0.483 1.00 97.50 102 GLU A CA 1
ATOM 773 C C . GLU A 1 102 ? -9.764 -0.623 -0.998 1.00 97.50 102 GLU A C 1
ATOM 775 O O . GLU A 1 102 ? -10.918 -0.826 -1.367 1.00 97.50 102 GLU A O 1
ATOM 780 N N . GLN A 1 103 ? -8.766 -0.387 -1.845 1.00 98.12 103 GLN A N 1
ATOM 781 C CA . GLN A 1 103 ? -8.917 -0.453 -3.292 1.00 98.12 103 GLN A CA 1
ATOM 782 C C . GLN A 1 103 ? -7.830 -1.333 -3.889 1.00 98.12 103 GLN A C 1
ATOM 784 O O . GLN A 1 103 ? -6.646 -1.165 -3.580 1.00 98.12 103 GLN A O 1
ATOM 789 N N . TYR A 1 104 ? -8.212 -2.223 -4.800 1.00 96.19 104 TYR A N 1
ATOM 790 C CA . TYR A 1 104 ? -7.265 -2.933 -5.653 1.00 96.19 104 TYR A CA 1
ATOM 791 C C . TYR A 1 104 ? -7.297 -2.329 -7.039 1.00 96.19 104 TYR A C 1
ATOM 793 O O . TYR A 1 104 ? -8.366 -2.125 -7.616 1.00 96.19 104 TYR A O 1
ATOM 801 N N . ARG A 1 105 ? -6.117 -2.036 -7.574 1.00 95.62 105 ARG A N 1
ATOM 802 C CA . ARG A 1 105 ? -5.972 -1.434 -8.894 1.00 95.62 105 ARG A CA 1
ATOM 803 C C . ARG A 1 105 ? -4.958 -2.194 -9.724 1.00 95.62 105 ARG A C 1
ATOM 805 O O . ARG A 1 105 ? -3.995 -2.751 -9.199 1.00 95.62 105 ARG A O 1
ATOM 812 N N . THR A 1 106 ? -5.144 -2.185 -11.030 1.00 91.25 106 THR A N 1
ATOM 813 C CA . THR A 1 106 ? -4.097 -2.565 -11.978 1.00 91.25 106 THR A CA 1
ATOM 814 C C . THR A 1 106 ? -2.938 -1.554 -11.938 1.00 91.25 106 THR A C 1
ATOM 816 O O . THR A 1 106 ? -3.050 -0.466 -11.367 1.00 91.25 106 THR A O 1
ATOM 819 N N . ARG A 1 107 ? -1.809 -1.882 -12.582 1.00 87.62 107 ARG A N 1
ATOM 820 C CA . ARG A 1 107 ? -0.648 -0.974 -12.687 1.00 87.62 107 ARG A CA 1
ATOM 821 C C . ARG A 1 107 ? -0.948 0.337 -13.422 1.00 87.62 107 ARG A C 1
ATOM 823 O O . ARG A 1 107 ? -0.340 1.346 -13.101 1.00 87.62 107 ARG A O 1
ATOM 830 N N . ASP A 1 108 ? -1.865 0.311 -14.387 1.00 87.88 108 ASP A N 1
ATOM 831 C CA .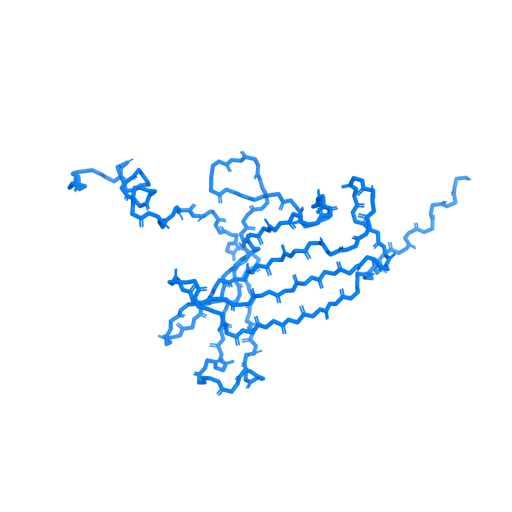 ASP A 1 108 ? -2.351 1.478 -15.141 1.00 87.88 108 ASP A CA 1
ATOM 832 C C . ASP A 1 108 ? -3.467 2.246 -14.402 1.00 87.88 108 ASP A C 1
ATOM 834 O O . ASP A 1 108 ? -4.038 3.188 -14.941 1.00 87.88 108 ASP A O 1
ATOM 838 N N . GLY A 1 109 ? -3.781 1.865 -13.157 1.00 90.19 109 GLY A N 1
ATOM 839 C CA . GLY A 1 109 ? -4.649 2.629 -12.257 1.00 90.19 109 GLY A CA 1
ATOM 840 C C . GLY A 1 109 ? -6.141 2.294 -12.322 1.00 90.19 109 GLY A C 1
ATOM 841 O O . GLY A 1 109 ? -6.914 2.878 -11.552 1.00 90.19 109 GLY A O 1
ATOM 842 N N . ARG A 1 110 ? -6.555 1.344 -13.172 1.00 93.06 110 ARG A N 1
ATOM 843 C CA . ARG A 1 110 ? -7.952 0.892 -13.262 1.00 93.06 110 ARG A CA 1
ATOM 844 C C . ARG A 1 110 ? -8.363 0.184 -11.975 1.00 93.06 110 ARG A C 1
ATOM 846 O O . ARG A 1 110 ? -7.627 -0.652 -11.454 1.00 93.06 110 ARG A O 1
ATOM 853 N N . LEU A 1 111 ? -9.543 0.531 -11.468 1.00 95.62 111 LEU A N 1
ATOM 854 C CA . LEU A 1 111 ? -10.118 -0.078 -10.274 1.00 95.62 111 LEU A CA 1
ATOM 855 C C . LEU A 1 111 ? -10.585 -1.505 -10.582 1.00 95.62 111 LEU A C 1
ATOM 857 O O . LEU A 1 111 ? -11.259 -1.737 -11.581 1.00 95.62 111 LEU A O 1
ATOM 861 N N . ILE A 1 112 ? -10.221 -2.438 -9.710 1.00 93.94 112 ILE A N 1
ATOM 862 C CA . ILE A 1 112 ? -10.615 -3.850 -9.769 1.00 93.94 112 ILE A CA 1
ATOM 863 C C . ILE A 1 112 ? -11.614 -4.155 -8.656 1.00 93.94 112 ILE A C 1
ATOM 865 O O . ILE A 1 112 ? -12.609 -4.836 -8.874 1.00 93.94 112 ILE A O 1
ATOM 869 N N . PHE A 1 113 ? -11.338 -3.645 -7.458 1.00 95.25 113 PHE A N 1
ATOM 870 C CA . PHE A 1 113 ? -12.134 -3.883 -6.264 1.00 95.25 113 PHE A CA 1
ATOM 871 C C . PHE A 1 113 ? -12.090 -2.660 -5.359 1.00 95.25 113 PHE A C 1
ATOM 873 O O . PHE A 1 113 ? -11.054 -1.998 -5.267 1.00 95.25 113 PHE A O 1
ATOM 880 N N . GLU A 1 114 ? -13.199 -2.407 -4.673 1.00 97.50 114 GLU A N 1
ATOM 881 C CA . GLU A 1 114 ? -13.308 -1.438 -3.594 1.00 97.50 114 GLU A CA 1
ATOM 882 C C . GLU A 1 114 ? -14.141 -2.044 -2.465 1.00 97.50 114 GLU A C 1
ATOM 884 O O . GLU A 1 114 ? -15.206 -2.614 -2.702 1.00 97.50 114 GLU A O 1
ATOM 889 N N . GLY A 1 115 ? -13.650 -1.917 -1.237 1.00 96.81 115 GLY A N 1
ATOM 890 C CA .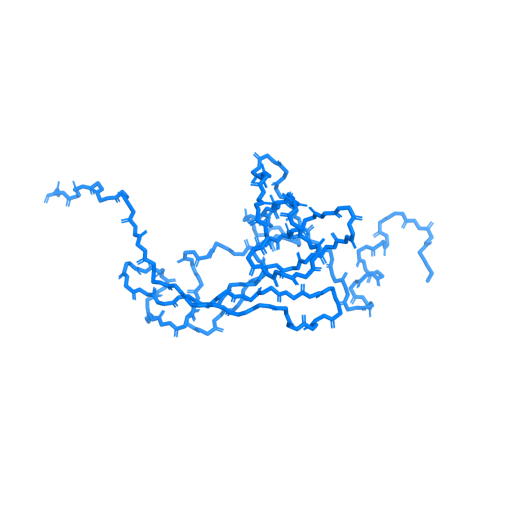 GLY A 1 115 ? -14.340 -2.377 -0.042 1.00 96.81 115 GLY A CA 1
ATOM 891 C C . GLY A 1 115 ? -14.050 -1.471 1.142 1.00 96.81 115 GLY A C 1
ATOM 892 O O . GLY A 1 115 ? -13.057 -0.744 1.160 1.00 96.81 115 GLY A O 1
ATOM 893 N N . THR A 1 116 ? -14.915 -1.508 2.150 1.00 97.88 116 THR A N 1
ATOM 894 C CA . THR A 1 116 ? -14.712 -0.783 3.406 1.00 97.88 116 THR A CA 1
ATOM 895 C C . THR A 1 116 ? -14.672 -1.744 4.584 1.00 97.88 116 THR A C 1
ATOM 897 O O . THR A 1 116 ? -15.274 -2.817 4.563 1.00 97.88 116 THR A O 1
ATOM 900 N N . GLY A 1 117 ? -13.931 -1.364 5.620 1.00 96.12 117 GLY A N 1
ATOM 901 C CA . GLY A 1 117 ? -13.789 -2.136 6.845 1.00 96.12 117 GLY A CA 1
ATOM 902 C C . GLY A 1 117 ? -13.633 -1.228 8.055 1.00 96.12 117 GLY A C 1
ATOM 903 O O . GLY A 1 117 ? -13.120 -0.113 7.954 1.00 96.12 117 GLY A O 1
ATOM 904 N N . VAL A 1 118 ? -14.084 -1.714 9.208 1.00 95.81 118 VAL A N 1
ATOM 905 C CA . VAL A 1 118 ? -13.935 -1.025 10.492 1.00 95.81 118 VAL A CA 1
ATOM 906 C C . VAL A 1 118 ? -12.683 -1.546 11.186 1.00 95.81 118 VAL A C 1
ATOM 908 O O . VAL A 1 118 ? -12.501 -2.757 11.325 1.00 95.81 118 VAL A O 1
ATOM 911 N N . LEU A 1 119 ? -11.818 -0.640 11.637 1.00 92.94 119 LEU A N 1
ATOM 912 C CA . LEU A 1 119 ? -10.631 -0.990 12.402 1.00 92.94 119 LEU A CA 1
ATOM 913 C C . LEU A 1 119 ? -11.039 -1.590 13.751 1.00 92.94 119 LEU A C 1
ATOM 915 O O . LEU A 1 119 ? -11.764 -0.968 14.529 1.00 92.94 119 LEU A O 1
ATOM 919 N N . LYS A 1 120 ? -10.514 -2.780 14.042 1.00 91.19 120 LYS A N 1
ATOM 920 C CA . LYS A 1 120 ? -10.590 -3.434 15.349 1.00 91.19 120 LYS A CA 1
ATOM 921 C C . LYS A 1 120 ? -9.176 -3.743 15.828 1.00 91.19 120 LYS A C 1
ATOM 923 O O . LYS A 1 120 ? -8.462 -4.502 15.178 1.00 91.19 120 LYS A O 1
ATOM 928 N N . ILE A 1 121 ? -8.777 -3.158 16.953 1.00 81.25 121 ILE A N 1
ATOM 929 C CA . ILE A 1 121 ? -7.516 -3.486 17.627 1.00 81.25 121 ILE A CA 1
ATOM 930 C C . ILE A 1 121 ? -7.778 -4.709 18.515 1.00 81.25 121 ILE A C 1
ATOM 932 O O . ILE A 1 121 ? -8.728 -4.704 19.291 1.00 81.25 121 ILE A O 1
ATOM 936 N N . THR A 1 122 ? -7.002 -5.781 18.341 1.00 79.38 122 THR A N 1
ATOM 937 C CA . THR A 1 122 ? -7.238 -7.076 19.010 1.00 79.38 122 THR A CA 1
ATOM 938 C C . THR A 1 122 ? -6.450 -7.261 20.303 1.00 79.38 122 THR A C 1
ATOM 940 O O . THR A 1 122 ? -6.844 -8.094 21.111 1.00 79.38 122 THR A O 1
ATOM 943 N N . ASP A 1 123 ? -5.385 -6.483 20.514 1.00 65.38 123 ASP A N 1
ATOM 944 C CA . ASP A 1 123 ? -4.685 -6.401 21.798 1.00 65.38 123 ASP A CA 1
ATOM 945 C C . ASP A 1 123 ? -5.221 -5.208 22.593 1.00 65.38 123 ASP A C 1
ATOM 947 O O . ASP A 1 123 ? -4.745 -4.079 22.472 1.00 65.38 123 ASP A O 1
ATOM 951 N N . GLU A 1 124 ? -6.226 -5.464 23.424 1.00 56.44 124 GLU A N 1
ATOM 952 C CA . GLU A 1 124 ? -6.539 -4.611 24.567 1.00 56.44 124 GLU A CA 1
ATOM 953 C C . GLU A 1 124 ? -5.646 -5.062 25.726 1.00 56.44 124 GLU A C 1
ATOM 955 O O . GLU A 1 124 ? -6.097 -5.737 26.649 1.00 56.44 124 GLU A O 1
ATOM 960 N N . THR A 1 125 ? -4.343 -4.756 25.693 1.00 54.31 125 THR A N 1
ATOM 961 C CA . THR A 1 125 ? -3.581 -4.840 26.942 1.00 54.31 125 THR A CA 1
ATOM 962 C C . THR A 1 125 ? -4.176 -3.779 27.857 1.00 54.31 125 THR A C 1
ATOM 964 O O . THR A 1 125 ? -4.006 -2.585 27.614 1.00 54.31 125 THR A O 1
ATOM 967 N N . SER A 1 126 ? -4.931 -4.224 28.859 1.00 47.12 126 SER A N 1
ATOM 968 C CA . SER A 1 126 ? -5.489 -3.418 29.936 1.00 47.12 126 SER A CA 1
ATOM 969 C C . SER A 1 126 ? -4.395 -2.534 30.533 1.00 47.12 126 SER A C 1
ATOM 971 O O . SER A 1 126 ? -3.660 -2.953 31.424 1.00 47.12 126 SER A O 1
ATOM 973 N N . MET A 1 127 ? -4.256 -1.307 30.032 1.00 41.88 127 MET A N 1
ATOM 974 C CA . MET A 1 127 ? -3.490 -0.264 30.700 1.00 41.88 127 MET A CA 1
ATOM 975 C C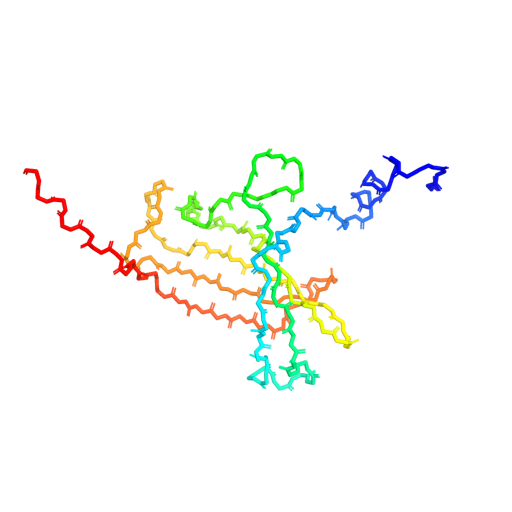 . MET A 1 127 ? -4.343 0.254 31.853 1.00 41.88 127 MET A C 1
ATOM 977 O O . MET A 1 127 ? -4.915 1.339 31.793 1.00 41.88 127 MET A O 1
ATOM 981 N N . THR A 1 128 ? -4.451 -0.564 32.895 1.00 40.50 128 THR A N 1
ATOM 982 C CA . THR A 1 128 ? -4.712 -0.063 34.236 1.00 40.50 128 THR A CA 1
ATOM 983 C C . THR A 1 128 ? -3.373 0.474 34.736 1.00 40.50 128 THR A C 1
ATOM 985 O O . THR A 1 128 ? -2.476 -0.307 35.057 1.00 40.50 128 THR A O 1
ATOM 988 N N . ILE A 1 129 ? -3.210 1.796 34.705 1.00 43.00 129 ILE A N 1
ATOM 989 C CA . ILE A 1 129 ? -2.262 2.505 35.574 1.00 43.00 129 ILE A CA 1
ATOM 990 C C . ILE A 1 129 ? -3.066 2.975 36.779 1.00 43.00 129 ILE A C 1
ATOM 992 O O . ILE A 1 129 ? -4.171 3.515 36.543 1.00 43.00 129 ILE A O 1
#

Radius of gyration: 16.87 Å; chains: 1; bounding box: 38×31×58 Å

Foldseek 3Di:
DDPDPVCVQVVCVVVVNHAAAWDPVPKDWDAPVVLVPPQGIWIWIFTAPDPDPNGDHDPQQAAAQRKDFGTKTDDPVGIKTKMKHFNDDHDRGDDFQTKMKIFIADSVGHTSDIDMDTDDDPDPPPPPD

pLDDT: mean 90.25, std 11.18, range [40.5, 98.44]

Secondary structure (DSSP, 8-state):
---SGGGHHHHHHHTT-----B-GGG-EEEE-GGG-SS--EEEEEEBPBSSSTT-B--GGGPPTT-EEEEEEEEETTEEEEEEEEE-S--SSS--TT-EEEEEEE-TT--EEEEEEEE-----------